Protein AF-A0AAV2GMB2-F1 (afdb_monomer_lite)

Structure (mmCIF, N/CA/C/O backbone):
data_AF-A0AAV2GMB2-F1
#
_entry.id   AF-A0AAV2GMB2-F1
#
loop_
_atom_site.group_PDB
_atom_site.id
_atom_site.type_symbol
_atom_site.label_atom_id
_atom_site.label_alt_id
_atom_site.label_comp_id
_atom_site.label_asym_id
_atom_site.label_entity_id
_atom_site.label_seq_id
_atom_site.pdbx_PDB_ins_code
_atom_site.Cartn_x
_atom_site.Cartn_y
_atom_site.Cartn_z
_atom_site.occupancy
_atom_site.B_iso_or_equiv
_atom_site.auth_seq_id
_atom_site.auth_comp_id
_atom_site.auth_asym_id
_atom_site.auth_atom_id
_atom_site.pdbx_PDB_model_num
ATOM 1 N N . MET A 1 1 ? 63.839 14.064 -31.006 1.00 46.66 1 MET A N 1
ATOM 2 C CA . MET A 1 1 ? 63.093 14.666 -29.877 1.00 46.66 1 MET A CA 1
ATOM 3 C C . MET A 1 1 ? 62.031 13.680 -29.379 1.00 46.66 1 MET A C 1
ATOM 5 O O . MET A 1 1 ? 60.872 13.840 -29.718 1.00 46.66 1 MET A O 1
ATOM 9 N N . ALA A 1 2 ? 62.409 12.616 -28.655 1.00 49.94 2 ALA A N 1
ATOM 10 C CA . ALA A 1 2 ? 61.451 11.586 -28.211 1.00 49.94 2 ALA A CA 1
ATOM 11 C C . ALA A 1 2 ? 61.893 10.836 -26.932 1.00 49.94 2 ALA A C 1
ATOM 13 O O . ALA A 1 2 ? 61.657 9.642 -26.809 1.00 49.94 2 ALA A O 1
ATOM 14 N N . SER A 1 3 ? 62.570 11.506 -25.989 1.00 51.53 3 SER A N 1
ATOM 15 C CA . SER A 1 3 ? 63.039 10.851 -24.748 1.00 51.53 3 SER A CA 1
ATOM 16 C C . SER A 1 3 ? 62.525 11.486 -23.450 1.00 51.53 3 SER A C 1
ATOM 18 O O . SER A 1 3 ? 62.800 10.962 -22.374 1.00 51.53 3 SER A O 1
ATOM 20 N N . THR A 1 4 ? 61.761 12.578 -23.519 1.00 55.97 4 THR A N 1
ATOM 21 C CA . THR A 1 4 ? 61.282 13.290 -22.319 1.00 55.97 4 THR A CA 1
ATOM 22 C C . THR A 1 4 ? 60.010 12.666 -21.721 1.00 55.97 4 THR A C 1
ATOM 24 O O . THR A 1 4 ? 59.770 12.793 -20.529 1.00 55.97 4 THR A O 1
ATOM 27 N N . ASN A 1 5 ? 59.249 11.883 -22.493 1.00 63.84 5 ASN A N 1
ATOM 28 C CA . ASN A 1 5 ? 57.894 11.466 -22.103 1.00 63.84 5 ASN A CA 1
ATOM 29 C C . ASN A 1 5 ? 57.821 10.236 -21.164 1.00 63.84 5 ASN A C 1
ATOM 31 O O . ASN A 1 5 ? 56.797 9.987 -20.541 1.00 63.84 5 ASN A O 1
ATOM 35 N N . ASN A 1 6 ? 58.894 9.444 -21.043 1.00 63.97 6 ASN A N 1
ATOM 36 C CA . ASN A 1 6 ? 58.869 8.213 -20.233 1.00 63.97 6 ASN A CA 1
ATOM 37 C C . ASN A 1 6 ? 59.208 8.470 -18.749 1.00 63.97 6 ASN A C 1
ATOM 39 O O . ASN A 1 6 ? 58.728 7.786 -17.849 1.00 63.97 6 ASN A O 1
ATOM 43 N N . LYS A 1 7 ? 60.020 9.496 -18.468 1.00 66.25 7 LYS A N 1
ATOM 44 C CA . LYS A 1 7 ? 60.443 9.817 -17.097 1.00 66.25 7 LYS A CA 1
ATOM 45 C C . LYS A 1 7 ? 59.338 10.524 -16.306 1.00 66.25 7 LYS A C 1
ATOM 47 O O . LYS A 1 7 ? 59.177 10.244 -15.123 1.00 66.25 7 LYS A O 1
ATOM 52 N N . GLU A 1 8 ? 58.565 11.382 -16.969 1.00 70.56 8 GLU A N 1
ATOM 53 C CA . GLU A 1 8 ? 57.387 12.041 -16.389 1.00 70.56 8 GLU A CA 1
ATOM 54 C C . GLU A 1 8 ? 56.246 11.044 -16.150 1.00 70.56 8 GLU A C 1
ATOM 56 O O . GLU A 1 8 ? 55.668 11.039 -15.066 1.00 70.56 8 GLU A O 1
ATOM 61 N N . ALA A 1 9 ? 56.003 10.117 -17.085 1.00 68.75 9 ALA A N 1
ATOM 62 C CA . ALA A 1 9 ? 55.031 9.037 -16.899 1.00 68.75 9 ALA A CA 1
ATOM 63 C C . ALA A 1 9 ? 55.379 8.132 -15.699 1.00 68.75 9 ALA A C 1
ATOM 65 O O . ALA A 1 9 ? 54.507 7.788 -14.900 1.00 68.75 9 ALA A O 1
ATOM 66 N N . LEU A 1 10 ? 56.664 7.797 -15.518 1.00 65.44 10 LEU A N 1
ATOM 67 C CA . LEU A 1 10 ? 57.127 7.000 -14.378 1.00 65.44 10 LEU A CA 1
ATOM 68 C C . LEU A 1 10 ? 57.019 7.756 -13.042 1.00 65.44 10 LEU A C 1
ATOM 70 O O . LEU A 1 10 ? 56.778 7.133 -12.008 1.00 65.44 10 LEU A O 1
ATOM 74 N N . ALA A 1 11 ? 57.206 9.078 -13.046 1.00 75.62 11 ALA A N 1
ATOM 75 C CA . ALA A 1 11 ? 57.031 9.912 -11.858 1.00 75.62 11 ALA A CA 1
ATOM 76 C C . ALA A 1 11 ? 55.548 10.019 -11.466 1.00 75.62 11 ALA A C 1
ATOM 78 O O . ALA A 1 11 ? 55.212 9.753 -10.315 1.00 75.62 11 ALA A O 1
ATOM 79 N N . ALA A 1 12 ? 54.664 10.270 -12.436 1.00 73.19 12 ALA A N 1
ATOM 80 C CA . ALA A 1 12 ? 53.220 10.350 -12.219 1.00 73.19 12 ALA A CA 1
ATOM 81 C C . ALA A 1 12 ? 52.616 9.020 -11.730 1.00 73.19 12 ALA A C 1
ATOM 83 O O . ALA A 1 12 ? 51.780 9.022 -10.831 1.00 73.19 12 ALA A O 1
ATOM 84 N N . MET A 1 13 ? 53.071 7.870 -12.249 1.00 64.50 13 MET A N 1
ATOM 85 C CA . MET A 1 13 ? 52.629 6.556 -11.751 1.00 64.50 13 MET A CA 1
ATOM 86 C C . MET A 1 13 ? 53.093 6.278 -10.316 1.00 64.50 13 MET A C 1
ATOM 88 O O . MET A 1 13 ? 52.367 5.642 -9.555 1.00 64.50 13 MET A O 1
ATOM 92 N N . LYS A 1 14 ? 54.285 6.746 -9.925 1.00 73.00 14 LYS A N 1
ATOM 93 C CA . LYS A 1 14 ? 54.782 6.602 -8.547 1.00 73.00 14 LYS A CA 1
ATOM 94 C C . LYS A 1 14 ? 54.047 7.513 -7.570 1.00 73.00 14 LYS A C 1
ATOM 96 O O . LYS A 1 14 ? 53.823 7.110 -6.435 1.00 73.00 14 LYS A O 1
ATOM 101 N N . GLU A 1 15 ? 53.675 8.709 -8.008 1.00 72.81 15 GLU A N 1
ATOM 102 C CA . GLU A 1 15 ? 52.907 9.660 -7.206 1.00 72.81 15 GLU A CA 1
ATOM 103 C C . GLU A 1 15 ? 51.462 9.186 -7.019 1.00 72.81 15 GLU A C 1
ATOM 105 O O . GLU A 1 15 ? 50.999 9.095 -5.888 1.00 72.81 15 GLU A O 1
ATOM 110 N N . ALA A 1 16 ? 50.815 8.698 -8.082 1.00 70.62 16 ALA A N 1
ATOM 111 C CA . ALA A 1 16 ? 49.499 8.066 -7.988 1.00 70.62 16 ALA A CA 1
ATOM 112 C C . ALA A 1 16 ? 49.502 6.800 -7.109 1.00 70.62 16 ALA A C 1
ATOM 114 O O . ALA A 1 16 ? 48.556 6.564 -6.360 1.00 70.62 16 ALA A O 1
ATOM 115 N N . ALA A 1 17 ? 50.569 5.991 -7.162 1.00 69.81 17 ALA A N 1
ATOM 116 C CA . ALA A 1 17 ? 50.722 4.842 -6.271 1.00 69.81 17 ALA A CA 1
ATOM 117 C C . ALA A 1 17 ? 50.894 5.275 -4.806 1.00 69.81 17 ALA A C 1
ATOM 119 O O . ALA A 1 17 ? 50.316 4.657 -3.920 1.00 69.81 17 ALA A O 1
ATOM 120 N N . ARG A 1 18 ? 51.637 6.360 -4.553 1.00 73.06 18 ARG A N 1
ATOM 121 C CA . ARG A 1 18 ? 51.827 6.924 -3.211 1.00 73.06 18 ARG A CA 1
ATOM 122 C C . ARG A 1 18 ? 50.527 7.486 -2.633 1.00 73.06 18 ARG A C 1
ATOM 124 O O . ARG A 1 18 ? 50.258 7.254 -1.459 1.00 73.06 18 ARG A O 1
ATOM 131 N N . ASP A 1 19 ? 49.722 8.164 -3.446 1.00 67.75 19 ASP A N 1
ATOM 132 C CA . ASP A 1 19 ? 48.413 8.689 -3.039 1.00 67.75 19 ASP A CA 1
ATOM 133 C C . ASP A 1 19 ? 47.401 7.569 -2.776 1.00 67.75 19 ASP A C 1
ATOM 135 O O . ASP A 1 19 ? 46.638 7.637 -1.812 1.00 67.75 19 ASP A O 1
ATOM 139 N N . ALA A 1 20 ? 47.429 6.500 -3.581 1.00 68.31 20 ALA A N 1
ATOM 140 C CA . ALA A 1 20 ? 46.619 5.311 -3.336 1.00 68.31 20 ALA A CA 1
ATOM 141 C C . ALA A 1 20 ? 47.001 4.629 -2.012 1.00 68.31 20 ALA A C 1
ATOM 143 O O . ALA A 1 20 ? 46.109 4.259 -1.253 1.00 68.31 20 ALA A O 1
ATOM 144 N N . THR A 1 21 ? 48.300 4.527 -1.703 1.00 67.69 21 THR A N 1
ATOM 145 C CA . THR A 1 21 ? 48.787 4.002 -0.415 1.00 67.69 21 THR A CA 1
ATOM 146 C C . THR A 1 21 ? 48.401 4.909 0.761 1.00 67.69 21 THR A C 1
ATOM 148 O O . THR A 1 21 ? 47.916 4.424 1.774 1.00 67.69 21 THR A O 1
ATOM 151 N N . LEU A 1 22 ? 48.500 6.235 0.617 1.00 66.31 22 LEU A N 1
ATOM 152 C CA . LEU A 1 22 ? 48.062 7.198 1.643 1.00 66.31 22 LEU A CA 1
ATOM 153 C C . LEU A 1 22 ? 46.556 7.117 1.937 1.00 66.31 22 LEU A C 1
ATOM 155 O O . LEU A 1 22 ? 46.132 7.291 3.081 1.00 66.31 22 LEU A O 1
ATOM 159 N N . LEU A 1 23 ? 45.739 6.854 0.913 1.00 68.06 23 LEU A N 1
ATOM 160 C CA . LEU A 1 23 ? 44.294 6.697 1.061 1.00 68.06 23 LEU A CA 1
ATOM 161 C C . LEU A 1 23 ? 43.929 5.380 1.761 1.00 68.06 23 LEU A C 1
ATOM 163 O O . LEU A 1 23 ? 43.021 5.370 2.594 1.00 68.06 23 LEU A O 1
ATOM 167 N N . THR A 1 24 ? 44.629 4.284 1.447 1.00 66.88 24 THR A N 1
ATOM 168 C CA . THR A 1 24 ? 44.425 2.991 2.117 1.00 66.88 24 THR A CA 1
ATOM 169 C C . THR A 1 24 ? 44.877 3.043 3.569 1.00 66.88 24 THR A C 1
ATOM 171 O O . THR A 1 24 ? 44.111 2.635 4.436 1.00 66.88 24 THR A O 1
ATOM 174 N N . ASP A 1 25 ? 46.022 3.665 3.856 1.00 73.00 25 ASP A N 1
ATOM 175 C CA . ASP A 1 25 ? 46.526 3.839 5.224 1.00 73.00 25 ASP A CA 1
ATOM 176 C C . ASP A 1 25 ? 45.544 4.668 6.076 1.00 73.00 25 ASP A C 1
ATOM 178 O O . ASP A 1 25 ? 45.294 4.372 7.246 1.00 73.00 25 ASP A O 1
ATOM 182 N N . GLY A 1 26 ? 44.916 5.686 5.474 1.00 73.75 26 GLY A N 1
ATOM 183 C CA . GLY A 1 26 ? 43.881 6.493 6.124 1.00 73.75 26 GLY A CA 1
ATOM 184 C C . GLY A 1 26 ? 42.576 5.735 6.397 1.00 73.75 26 GLY A C 1
ATOM 185 O O . GLY A 1 26 ? 41.905 6.006 7.396 1.00 73.75 26 GLY A O 1
ATOM 186 N N . LEU A 1 27 ? 42.203 4.780 5.540 1.00 69.88 27 LEU A N 1
ATOM 187 C CA . LEU A 1 27 ? 41.047 3.904 5.762 1.00 69.88 27 LEU A CA 1
ATOM 188 C C . LEU A 1 27 ? 41.339 2.848 6.830 1.00 69.88 27 LEU A C 1
ATOM 190 O O . LEU A 1 27 ? 40.501 2.626 7.703 1.00 69.88 27 LEU A O 1
ATOM 194 N N . GLU A 1 28 ? 42.527 2.249 6.804 1.00 72.00 28 GLU A N 1
ATOM 195 C CA . GLU A 1 28 ? 42.975 1.272 7.799 1.00 72.00 28 GLU A CA 1
ATOM 196 C C . GLU A 1 28 ? 43.075 1.894 9.196 1.00 72.00 28 GLU A C 1
ATOM 198 O O . GLU A 1 28 ? 42.614 1.304 10.172 1.00 72.00 28 GLU A O 1
ATOM 203 N N . ALA A 1 29 ? 43.558 3.136 9.301 1.00 74.75 29 ALA A N 1
ATOM 204 C CA . ALA A 1 29 ? 43.575 3.874 10.563 1.00 74.75 29 ALA A CA 1
ATOM 205 C C . ALA A 1 29 ? 42.163 4.152 11.115 1.00 74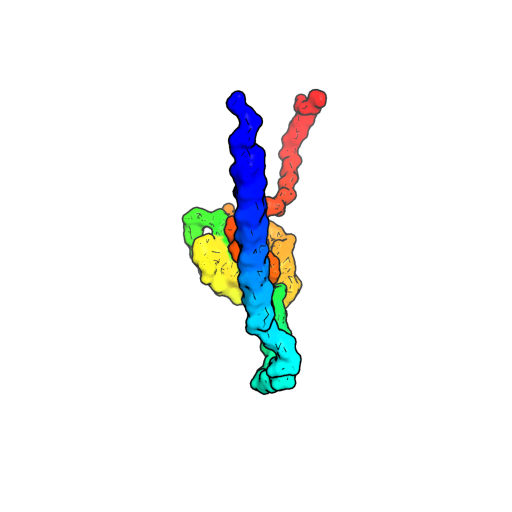.75 29 ALA A C 1
ATOM 207 O O . ALA A 1 29 ? 41.952 4.086 12.326 1.00 74.75 29 ALA A O 1
ATOM 208 N N . ARG A 1 30 ? 41.181 4.437 10.245 1.00 67.44 30 ARG A N 1
ATOM 209 C CA . ARG A 1 30 ? 39.777 4.644 10.650 1.00 67.44 30 ARG A CA 1
ATOM 210 C C . ARG A 1 30 ? 39.082 3.343 11.039 1.00 67.44 30 ARG A C 1
ATOM 212 O O . ARG A 1 30 ? 38.254 3.369 11.940 1.00 67.44 30 ARG A O 1
ATOM 219 N N . LEU A 1 31 ? 39.416 2.231 10.385 1.00 66.19 31 LEU A N 1
ATOM 220 C CA . LEU A 1 31 ? 38.909 0.900 10.731 1.00 66.19 31 LEU A CA 1
ATOM 221 C C . LEU A 1 31 ? 39.479 0.416 12.068 1.00 66.19 31 LEU A C 1
ATOM 223 O O . LEU A 1 31 ? 38.721 -0.071 12.896 1.00 66.19 31 LEU A O 1
ATOM 227 N N . ASN A 1 32 ? 40.766 0.647 12.334 1.00 68.00 32 ASN A N 1
ATOM 228 C CA . ASN A 1 32 ? 41.398 0.287 13.610 1.00 68.00 32 ASN A CA 1
ATOM 229 C C . ASN A 1 32 ? 40.976 1.177 14.795 1.00 68.00 32 ASN A C 1
ATOM 231 O O . ASN A 1 32 ? 41.230 0.818 15.941 1.00 68.00 32 ASN A O 1
ATOM 235 N N . GLN A 1 33 ? 40.334 2.326 14.549 1.00 67.25 33 GLN A N 1
ATOM 236 C CA . GLN A 1 33 ? 39.669 3.118 15.596 1.00 67.25 33 GLN A CA 1
ATOM 237 C C . GLN A 1 33 ? 38.297 2.562 15.993 1.00 67.25 33 GLN A C 1
ATOM 239 O O . GLN A 1 33 ? 37.751 2.972 17.017 1.00 67.25 33 GLN A O 1
ATOM 244 N N . ILE A 1 34 ? 37.732 1.640 15.210 1.00 66.62 34 ILE A N 1
ATOM 245 C CA . ILE A 1 34 ? 36.528 0.908 15.593 1.00 66.62 34 ILE A CA 1
ATOM 246 C C . ILE A 1 34 ? 36.986 -0.221 16.521 1.00 66.62 34 ILE A C 1
ATOM 248 O O . ILE A 1 34 ? 37.320 -1.316 16.075 1.00 66.62 34 ILE A O 1
ATOM 252 N N . ASN A 1 35 ? 37.056 0.070 17.819 1.00 56.59 35 ASN A N 1
ATOM 253 C CA . ASN A 1 35 ? 37.384 -0.924 18.833 1.00 56.59 35 ASN A CA 1
ATOM 254 C C . ASN A 1 35 ? 36.179 -1.855 19.039 1.00 56.59 35 ASN A C 1
ATOM 256 O O . ASN A 1 35 ? 35.370 -1.634 19.930 1.00 56.59 35 ASN A O 1
ATOM 260 N N . LEU A 1 36 ? 36.064 -2.892 18.205 1.00 55.38 36 LEU A N 1
ATOM 261 C CA . LEU A 1 36 ? 35.183 -4.053 18.416 1.00 55.38 36 LEU A CA 1
ATOM 262 C C . LEU A 1 36 ? 35.762 -4.981 19.500 1.00 55.38 36 LEU A C 1
ATOM 264 O O . LEU A 1 36 ? 35.724 -6.202 19.359 1.00 55.38 36 LEU A O 1
ATOM 268 N N . ALA A 1 37 ? 36.383 -4.412 20.537 1.00 50.09 37 ALA A N 1
ATOM 269 C CA . ALA A 1 37 ? 36.715 -5.196 21.710 1.00 50.09 37 ALA A CA 1
ATOM 270 C C . ALA A 1 37 ? 35.402 -5.748 22.265 1.00 50.09 37 ALA A C 1
ATOM 272 O O . ALA A 1 37 ? 34.382 -5.063 22.246 1.00 50.09 37 ALA A O 1
ATOM 273 N N . GLU A 1 38 ? 35.455 -6.998 22.702 1.00 55.75 38 GLU A N 1
ATOM 274 C CA . GLU A 1 38 ? 34.384 -7.821 23.269 1.00 55.75 38 GLU A CA 1
ATOM 275 C C . GLU A 1 38 ? 33.872 -7.255 24.618 1.00 55.75 38 GLU A C 1
ATOM 277 O O . GLU A 1 38 ? 33.715 -7.976 25.594 1.00 55.75 38 GLU A O 1
ATOM 282 N N . GLU A 1 39 ? 33.682 -5.937 24.696 1.00 52.53 39 GLU A N 1
ATOM 283 C CA . GLU A 1 39 ? 33.393 -5.137 25.889 1.00 52.53 39 GLU A CA 1
ATOM 284 C C . GLU A 1 39 ? 32.037 -4.405 25.775 1.00 52.53 39 GLU A C 1
ATOM 286 O O . GLU A 1 39 ? 31.738 -3.532 26.576 1.00 52.53 39 GLU A O 1
ATOM 291 N N . ASP A 1 40 ? 31.197 -4.804 24.811 1.00 56.66 40 ASP A N 1
ATOM 292 C CA . ASP A 1 40 ? 29.740 -4.558 24.801 1.00 56.66 40 ASP A CA 1
ATOM 293 C C . ASP A 1 40 ? 28.975 -5.828 25.259 1.00 56.66 40 ASP A C 1
ATOM 295 O O . ASP A 1 40 ? 27.848 -6.089 24.847 1.00 56.66 40 ASP A O 1
ATOM 299 N N . ASP A 1 41 ? 29.612 -6.649 26.102 1.00 51.53 41 ASP A N 1
ATOM 300 C CA . ASP A 1 41 ? 29.010 -7.811 26.781 1.00 51.53 41 ASP A CA 1
ATOM 301 C C . ASP A 1 41 ? 28.464 -7.431 28.175 1.00 51.53 41 ASP A C 1
ATOM 303 O O . ASP A 1 41 ? 28.123 -8.293 28.988 1.00 51.53 41 ASP A O 1
ATOM 307 N N . GLU A 1 42 ? 28.364 -6.129 28.480 1.00 50.44 42 GLU A N 1
ATOM 308 C CA . GLU A 1 42 ? 27.426 -5.690 29.507 1.00 50.44 42 GLU A CA 1
ATOM 309 C C . GLU A 1 42 ? 26.020 -5.906 28.943 1.00 50.44 42 GLU A C 1
ATOM 311 O O . GLU A 1 42 ? 25.668 -5.281 27.937 1.00 50.44 42 GLU A O 1
ATOM 316 N N . PRO A 1 43 ? 25.198 -6.788 29.545 1.00 44.44 43 PRO A N 1
ATOM 317 C CA . PRO A 1 43 ? 23.810 -6.877 29.152 1.00 44.44 43 PRO A CA 1
ATOM 318 C C . PRO A 1 43 ? 23.217 -5.490 29.365 1.00 44.44 43 PRO A C 1
ATOM 320 O O . PRO A 1 43 ? 23.061 -5.036 30.498 1.00 44.44 43 PRO A O 1
ATOM 323 N N . LEU A 1 44 ? 22.908 -4.805 28.263 1.00 50.62 44 LEU A N 1
ATOM 324 C CA . LEU A 1 44 ? 21.963 -3.707 28.280 1.00 50.62 44 LEU A CA 1
ATOM 325 C C . LEU A 1 44 ? 20.760 -4.242 29.051 1.00 50.62 44 LEU A C 1
ATOM 327 O O . LEU A 1 44 ? 20.113 -5.184 28.592 1.00 50.62 44 LEU A O 1
ATOM 331 N N . GLU A 1 45 ? 20.491 -3.691 30.235 1.00 45.66 45 GLU A N 1
ATOM 332 C CA . GLU A 1 45 ? 19.228 -3.906 30.931 1.00 45.66 45 GLU A CA 1
ATOM 333 C C . GLU A 1 45 ? 18.150 -3.210 30.101 1.00 45.66 45 GLU A C 1
ATOM 335 O O . GLU A 1 45 ? 17.696 -2.100 30.368 1.00 45.66 45 GLU A O 1
ATOM 340 N N . VAL A 1 46 ? 17.809 -3.851 28.993 1.00 52.56 46 VAL A N 1
ATOM 341 C CA . VAL A 1 46 ? 16.608 -3.577 28.250 1.00 52.56 46 VAL A CA 1
ATOM 342 C C . VAL A 1 46 ? 15.473 -4.179 29.058 1.00 52.56 46 VAL A C 1
ATOM 344 O O . VAL A 1 46 ? 15.400 -5.394 29.223 1.00 52.56 46 VAL A O 1
ATOM 347 N N . GLU A 1 47 ? 14.601 -3.324 29.585 1.00 55.41 47 GLU A N 1
ATOM 348 C CA . GLU A 1 47 ? 13.304 -3.736 30.117 1.00 55.41 47 GLU A CA 1
ATOM 349 C C . GLU A 1 47 ? 12.603 -4.599 29.051 1.00 55.41 47 GLU A C 1
ATOM 351 O O . GLU A 1 47 ? 12.158 -4.068 28.038 1.00 55.41 47 GLU A O 1
ATOM 356 N N . ASP A 1 48 ? 12.614 -5.926 29.228 1.00 50.41 48 ASP A N 1
ATOM 357 C CA . ASP A 1 48 ? 12.042 -6.957 28.349 1.00 50.41 48 ASP A CA 1
ATOM 358 C C . ASP A 1 48 ? 11.964 -6.576 26.848 1.00 50.41 48 ASP A C 1
ATOM 360 O O . ASP A 1 48 ? 10.906 -6.651 26.214 1.00 50.41 48 ASP A O 1
ATOM 364 N N . ALA A 1 49 ? 13.091 -6.180 26.237 1.00 52.75 49 ALA A N 1
ATOM 365 C CA . ALA A 1 49 ? 13.113 -5.811 24.816 1.00 52.75 49 ALA A CA 1
ATOM 366 C C . ALA A 1 49 ? 13.056 -7.006 23.859 1.00 52.75 49 ALA A C 1
ATOM 368 O O . ALA A 1 49 ? 12.983 -6.792 22.654 1.00 52.75 49 ALA A O 1
ATOM 369 N N . ASP A 1 50 ? 13.011 -8.253 24.329 1.00 50.91 50 ASP A N 1
ATOM 370 C CA . ASP A 1 50 ? 12.718 -9.393 23.450 1.00 50.91 50 ASP A CA 1
ATOM 371 C C . ASP A 1 50 ? 11.339 -9.231 22.794 1.00 50.91 50 ASP A C 1
ATOM 373 O O . ASP A 1 50 ? 11.160 -9.493 21.603 1.00 50.91 50 ASP A O 1
ATOM 377 N N . GLY A 1 51 ? 10.366 -8.708 23.549 1.00 49.94 51 GLY A N 1
ATOM 378 C CA . GLY A 1 51 ? 9.053 -8.354 23.020 1.00 49.94 51 GLY A CA 1
ATOM 379 C C . GLY A 1 51 ? 9.121 -7.202 22.019 1.00 49.94 51 GLY A C 1
ATOM 380 O O . GLY A 1 51 ? 8.472 -7.263 20.975 1.00 49.94 51 GLY A O 1
ATOM 381 N N . ASP A 1 52 ? 9.924 -6.174 22.297 1.00 52.09 52 ASP A N 1
ATOM 382 C CA . ASP A 1 52 ? 10.017 -4.980 21.454 1.00 52.09 52 ASP A CA 1
ATOM 383 C C . ASP A 1 52 ? 10.885 -5.173 20.201 1.00 52.09 52 ASP A C 1
ATOM 385 O O . ASP A 1 52 ? 10.533 -4.646 19.146 1.00 52.09 52 ASP A O 1
ATOM 389 N N . ILE A 1 53 ? 11.940 -5.990 20.246 1.00 50.66 53 ILE A N 1
ATOM 390 C CA . ILE A 1 53 ? 12.751 -6.379 19.082 1.00 50.66 53 ILE A CA 1
ATOM 391 C C . ILE A 1 53 ? 11.912 -7.247 18.140 1.00 50.66 53 ILE A C 1
ATOM 393 O O . ILE A 1 53 ? 11.793 -6.925 16.955 1.00 50.66 53 ILE A O 1
ATOM 397 N N . VAL A 1 54 ? 11.241 -8.284 18.659 1.00 56.28 54 VAL A N 1
ATOM 398 C CA . VAL A 1 54 ? 10.342 -9.141 17.863 1.00 56.28 54 VAL A CA 1
ATOM 399 C C . VAL A 1 54 ? 9.184 -8.328 17.289 1.00 56.28 54 VAL A C 1
ATOM 401 O O . VAL A 1 54 ? 8.814 -8.491 16.124 1.00 56.28 54 VAL A O 1
ATOM 404 N N . ARG A 1 55 ? 8.620 -7.403 18.070 1.00 54.56 55 ARG A N 1
ATOM 405 C CA . ARG A 1 55 ? 7.562 -6.500 17.607 1.00 54.56 55 ARG A CA 1
ATOM 406 C C . ARG A 1 55 ? 8.070 -5.540 16.537 1.00 54.56 55 ARG A C 1
ATOM 408 O O . ARG A 1 55 ? 7.352 -5.311 15.569 1.00 54.56 55 ARG A O 1
ATOM 415 N N . MET A 1 56 ? 9.280 -5.005 16.656 1.00 56.97 56 MET A N 1
ATOM 416 C CA . MET A 1 56 ? 9.858 -4.090 15.670 1.00 56.97 56 MET A CA 1
ATOM 417 C C . MET A 1 56 ? 10.177 -4.804 14.348 1.00 56.97 56 MET A C 1
ATOM 419 O O . MET A 1 56 ? 9.896 -4.265 13.273 1.00 56.97 56 MET A O 1
ATOM 423 N N . GLU A 1 57 ? 10.669 -6.041 14.403 1.00 59.59 57 GLU A N 1
ATOM 424 C CA . GLU A 1 57 ? 10.839 -6.889 13.220 1.00 59.59 57 GLU A CA 1
ATOM 425 C C . GLU A 1 57 ? 9.493 -7.265 12.593 1.00 59.59 57 GLU A C 1
ATOM 427 O O . GLU A 1 57 ? 9.300 -7.078 11.391 1.00 59.59 57 GLU A O 1
ATOM 432 N N . ALA A 1 58 ? 8.514 -7.701 13.388 1.00 60.09 58 ALA A N 1
ATOM 433 C CA . ALA A 1 58 ? 7.175 -8.022 12.897 1.00 60.09 58 ALA A CA 1
ATOM 434 C C . ALA A 1 58 ? 6.482 -6.806 12.258 1.00 60.09 58 ALA A C 1
ATOM 436 O O . ALA A 1 58 ? 5.886 -6.922 11.187 1.00 60.09 58 ALA A O 1
ATOM 437 N N . VAL A 1 59 ? 6.612 -5.615 12.855 1.00 61.72 59 VAL A N 1
ATOM 438 C CA . VAL A 1 59 ? 6.119 -4.352 12.281 1.00 61.72 59 VAL A CA 1
ATOM 439 C C . VAL A 1 59 ? 6.770 -4.099 10.922 1.00 61.72 59 VAL A C 1
ATOM 441 O O . VAL A 1 59 ? 6.070 -3.754 9.966 1.00 61.72 59 VAL A O 1
ATOM 444 N N . ARG A 1 60 ? 8.078 -4.353 10.793 1.00 67.00 60 ARG A N 1
ATOM 445 C CA . ARG A 1 60 ? 8.815 -4.192 9.532 1.00 67.00 60 ARG A CA 1
ATOM 446 C C . ARG A 1 60 ? 8.298 -5.113 8.424 1.00 67.00 60 ARG A C 1
ATOM 448 O O . ARG A 1 60 ? 8.221 -4.663 7.281 1.00 67.00 60 ARG A O 1
ATOM 455 N N . TYR A 1 61 ? 7.916 -6.351 8.744 1.00 77.44 61 TYR A N 1
ATOM 456 C CA . TYR A 1 61 ? 7.400 -7.337 7.777 1.00 77.44 61 TYR A CA 1
ATOM 457 C C . TYR A 1 61 ? 5.899 -7.207 7.467 1.00 77.44 61 TYR A C 1
ATOM 459 O O . TYR A 1 61 ? 5.387 -7.883 6.577 1.00 77.44 61 TYR A O 1
ATOM 467 N N . LEU A 1 62 ? 5.180 -6.326 8.163 1.00 88.00 62 LEU A N 1
ATOM 468 C CA . LEU A 1 62 ? 3.748 -6.078 7.949 1.00 88.00 62 LEU A CA 1
ATOM 469 C C . LEU A 1 62 ? 3.458 -4.691 7.356 1.00 88.00 62 LEU A C 1
ATOM 471 O O . LEU A 1 62 ? 2.309 -4.253 7.328 1.00 88.00 62 LEU A O 1
ATOM 475 N N . GLY A 1 63 ? 4.491 -3.990 6.886 1.00 89.62 63 GLY A N 1
ATOM 476 C CA . GLY A 1 63 ? 4.366 -2.675 6.267 1.00 89.62 63 GLY A CA 1
ATOM 477 C C . GLY A 1 63 ? 4.365 -2.733 4.738 1.00 89.62 63 GLY A C 1
ATOM 478 O O . GLY A 1 63 ? 5.213 -3.401 4.145 1.00 89.62 63 GLY A O 1
ATOM 479 N N . LEU A 1 64 ? 3.494 -1.956 4.094 1.00 90.69 64 LEU A N 1
ATOM 480 C CA . LEU A 1 64 ? 3.565 -1.624 2.669 1.00 90.69 64 LEU A CA 1
ATOM 481 C C . LEU A 1 64 ? 3.703 -0.113 2.493 1.00 90.69 64 LEU A C 1
ATOM 483 O O . LEU A 1 64 ? 3.107 0.669 3.229 1.00 90.69 64 LEU A O 1
ATOM 487 N N . VAL A 1 65 ? 4.433 0.307 1.469 1.00 89.94 65 VAL A N 1
ATOM 488 C CA . VAL A 1 65 ? 4.364 1.673 0.951 1.00 89.94 65 VAL A CA 1
ATOM 489 C C . VAL A 1 65 ? 3.634 1.634 -0.374 1.00 89.94 65 VAL A C 1
ATOM 491 O O . VAL A 1 65 ? 3.961 0.825 -1.243 1.00 89.94 65 VAL A O 1
ATOM 494 N N . GLY A 1 66 ? 2.641 2.502 -0.515 1.00 90.56 66 GLY A N 1
ATOM 495 C CA . GLY A 1 66 ? 1.891 2.656 -1.742 1.00 90.56 66 GLY A CA 1
ATOM 496 C C . GLY A 1 66 ? 2.001 4.054 -2.332 1.00 90.56 66 GLY A C 1
ATOM 497 O O . GLY A 1 66 ? 2.088 5.038 -1.598 1.00 90.56 66 GLY A O 1
ATOM 498 N N . ARG A 1 67 ? 1.977 4.138 -3.663 1.00 90.88 67 ARG A N 1
ATOM 499 C CA . ARG A 1 67 ? 1.927 5.396 -4.412 1.00 90.88 67 ARG A CA 1
ATOM 500 C C . ARG A 1 67 ? 0.674 5.452 -5.262 1.00 90.88 67 ARG A C 1
ATOM 502 O O . ARG A 1 67 ? 0.455 4.559 -6.080 1.00 90.88 67 ARG A O 1
ATOM 509 N N . LEU A 1 68 ? -0.089 6.530 -5.123 1.00 92.50 68 LEU A N 1
ATOM 510 C CA . LEU A 1 68 ? -1.178 6.834 -6.041 1.00 92.50 68 LEU A CA 1
ATOM 511 C C . LEU A 1 68 ? -0.622 7.573 -7.262 1.00 92.50 68 LEU A C 1
ATOM 513 O O . LEU A 1 68 ? -0.023 8.643 -7.142 1.00 92.50 68 LEU A O 1
ATOM 517 N N . MET A 1 69 ? -0.831 7.008 -8.446 1.00 91.12 69 MET A N 1
ATOM 518 C CA . MET A 1 69 ? -0.401 7.594 -9.716 1.00 91.12 69 MET A CA 1
ATOM 519 C C . MET A 1 69 ? -1.428 8.627 -10.188 1.00 91.12 69 MET A C 1
ATOM 521 O O . MET A 1 69 ? -2.197 8.368 -11.108 1.00 91.12 69 MET A O 1
ATOM 525 N N . SER A 1 70 ? -1.459 9.774 -9.511 1.00 90.00 70 SER A N 1
ATOM 526 C CA . SER A 1 70 ? -2.352 10.908 -9.775 1.00 90.00 70 SER A CA 1
ATOM 527 C C . SER A 1 70 ? -1.559 12.215 -9.785 1.00 90.00 70 SER A C 1
ATOM 529 O O . SER A 1 70 ? -0.603 12.363 -9.023 1.00 90.00 70 SER A O 1
ATOM 531 N N . ASP A 1 71 ? -1.987 13.172 -10.609 1.00 87.44 71 ASP A N 1
ATOM 532 C CA . ASP A 1 71 ? -1.459 14.546 -10.606 1.00 87.44 71 ASP A CA 1
ATOM 533 C C . ASP A 1 71 ? -2.046 15.390 -9.464 1.00 87.44 71 ASP A C 1
ATOM 535 O O . ASP A 1 71 ? -1.505 16.432 -9.099 1.00 87.44 71 ASP A O 1
ATOM 539 N N . LYS A 1 72 ? -3.176 14.946 -8.900 1.00 87.50 72 LYS A N 1
ATOM 540 C CA . LYS A 1 72 ? -3.898 15.616 -7.815 1.00 87.50 72 LYS A CA 1
ATOM 541 C C . LYS A 1 72 ? -3.776 14.831 -6.519 1.00 87.50 72 LYS A C 1
ATOM 543 O O . LYS A 1 72 ? -3.758 13.598 -6.541 1.00 87.50 72 LYS A O 1
ATOM 548 N N . GLU A 1 73 ? -3.762 15.550 -5.405 1.00 87.44 73 GLU A N 1
ATOM 549 C CA . GLU A 1 73 ? -3.859 14.947 -4.079 1.00 87.44 73 GLU A CA 1
ATOM 550 C C . GLU A 1 73 ? -5.253 14.326 -3.890 1.00 87.44 73 GLU A C 1
ATOM 552 O O . GLU A 1 73 ? -6.266 14.989 -4.149 1.00 87.44 73 GLU A O 1
ATOM 557 N N . PRO A 1 74 ? -5.341 13.048 -3.487 1.00 90.00 74 PRO A N 1
ATOM 558 C CA . PRO A 1 74 ? -6.620 12.391 -3.281 1.00 90.00 74 PRO A CA 1
ATOM 559 C C . PRO A 1 74 ? -7.282 12.881 -1.992 1.00 90.00 74 PRO A C 1
ATOM 561 O O . PRO A 1 74 ? -6.622 13.237 -1.015 1.00 90.00 74 PRO A O 1
ATOM 564 N N . ASN A 1 75 ? -8.610 12.775 -1.921 1.00 92.38 75 ASN A N 1
ATOM 565 C CA . ASN A 1 75 ? -9.280 12.819 -0.628 1.00 92.38 75 ASN A CA 1
ATOM 566 C C . ASN A 1 75 ? -8.907 11.556 0.162 1.00 92.38 75 ASN A C 1
ATOM 568 O O . ASN A 1 75 ? -9.418 10.468 -0.103 1.00 92.38 75 ASN A O 1
ATOM 572 N N . ILE A 1 76 ? -8.033 11.717 1.153 1.00 90.56 76 ILE A N 1
ATOM 573 C CA . ILE A 1 76 ? -7.454 10.619 1.936 1.00 90.56 76 ILE A CA 1
ATOM 574 C C . ILE A 1 76 ? -8.533 9.744 2.582 1.00 90.56 76 ILE A C 1
ATOM 576 O O . ILE A 1 76 ? -8.405 8.522 2.591 1.00 90.56 76 ILE A O 1
ATOM 580 N N . GLN A 1 77 ? -9.606 10.341 3.107 1.00 92.12 77 GLN A N 1
ATOM 581 C CA . GLN A 1 77 ? -10.677 9.588 3.770 1.00 92.12 77 GLN A CA 1
ATOM 582 C C . GLN A 1 77 ? -11.460 8.739 2.768 1.00 92.12 77 GLN A C 1
ATOM 584 O O . GLN A 1 77 ? -11.704 7.556 3.006 1.00 92.12 77 GLN A O 1
ATOM 589 N N . SER A 1 78 ? -11.794 9.325 1.617 1.00 93.25 78 SER A N 1
ATOM 590 C CA . SER A 1 78 ? -12.465 8.614 0.526 1.00 93.25 78 SER A CA 1
ATOM 591 C C . SER A 1 78 ? -11.589 7.491 -0.041 1.00 93.25 78 SER A C 1
ATOM 593 O O . SER A 1 78 ? -12.051 6.359 -0.195 1.00 93.25 78 SER A O 1
ATOM 595 N N . MET A 1 79 ? -10.298 7.760 -0.257 1.00 93.31 79 MET A N 1
ATOM 596 C CA . MET A 1 79 ? -9.324 6.764 -0.707 1.00 93.31 79 MET A CA 1
ATOM 597 C C . MET A 1 79 ? -9.205 5.602 0.280 1.00 93.31 79 MET A C 1
ATOM 599 O O . MET A 1 79 ? -9.319 4.445 -0.120 1.00 93.31 79 MET A O 1
ATOM 603 N N . LYS A 1 80 ? -9.045 5.882 1.578 1.00 90.75 80 LYS A N 1
ATOM 604 C CA . LYS A 1 80 ? -8.987 4.847 2.623 1.00 90.75 80 LYS A CA 1
ATOM 605 C C . LYS A 1 80 ? -10.264 4.015 2.670 1.00 90.75 80 LYS A C 1
ATOM 607 O O . LYS A 1 80 ? -10.184 2.793 2.808 1.00 90.75 80 LYS A O 1
ATOM 612 N N . PHE A 1 81 ? -11.431 4.639 2.524 1.00 92.00 81 PHE A N 1
ATOM 613 C CA . PHE A 1 81 ? -12.706 3.927 2.475 1.00 92.00 81 PHE A CA 1
ATOM 614 C C . PHE A 1 81 ? -12.790 2.995 1.258 1.00 92.00 81 PHE A C 1
ATOM 616 O O . PHE A 1 81 ? -13.108 1.812 1.402 1.00 92.00 81 PHE A O 1
ATOM 623 N N . ALA A 1 82 ? -12.439 3.497 0.072 1.00 92.25 82 ALA A N 1
ATOM 624 C CA . ALA A 1 82 ? -12.432 2.720 -1.163 1.00 92.25 82 ALA A CA 1
ATOM 625 C C . ALA A 1 82 ? -11.453 1.537 -1.100 1.00 92.25 82 ALA A C 1
ATOM 627 O O . ALA A 1 82 ? -11.838 0.412 -1.415 1.00 92.25 82 ALA A O 1
ATOM 628 N N . LEU A 1 83 ? -10.223 1.766 -0.627 1.00 92.00 83 LEU A N 1
ATOM 629 C CA . LEU A 1 83 ? -9.206 0.721 -0.477 1.00 92.00 83 LEU A CA 1
ATOM 630 C C . LEU A 1 83 ? -9.620 -0.331 0.556 1.00 92.00 83 LEU A C 1
ATOM 632 O O . LEU A 1 83 ? -9.530 -1.521 0.277 1.00 92.00 83 LEU A O 1
ATOM 636 N N . THR A 1 84 ? -10.165 0.080 1.705 1.00 90.81 84 THR A N 1
ATOM 637 C CA . THR A 1 84 ? -10.688 -0.859 2.717 1.00 90.81 84 THR A CA 1
ATOM 638 C C . THR A 1 84 ? -11.751 -1.781 2.122 1.00 90.81 84 THR A C 1
ATOM 640 O O . THR A 1 84 ? -11.722 -2.994 2.344 1.00 90.81 84 THR A O 1
ATOM 643 N N . LYS A 1 85 ? -12.667 -1.219 1.324 1.00 90.25 85 LYS A N 1
ATOM 644 C CA . LYS A 1 85 ? -13.714 -1.984 0.643 1.00 90.25 85 LYS A CA 1
ATOM 645 C C . LYS A 1 85 ? -13.142 -2.922 -0.423 1.00 90.25 85 LYS A C 1
ATOM 647 O O . LYS A 1 85 ? -13.600 -4.055 -0.523 1.00 90.25 85 LYS A O 1
ATOM 652 N N . ALA A 1 86 ? -12.163 -2.463 -1.202 1.00 91.44 86 ALA A N 1
ATOM 653 C CA . ALA A 1 86 ? -11.533 -3.254 -2.257 1.00 91.44 86 ALA A CA 1
ATOM 654 C C . ALA A 1 86 ? -10.719 -4.428 -1.692 1.00 91.44 86 ALA A C 1
ATOM 656 O O . ALA A 1 86 ? -10.776 -5.538 -2.217 1.00 91.44 86 ALA A O 1
ATOM 657 N N . TRP A 1 87 ? -9.992 -4.201 -0.600 1.00 92.56 87 TRP A N 1
ATOM 658 C CA . TRP A 1 87 ? -9.117 -5.205 -0.005 1.00 92.56 87 TRP A CA 1
ATOM 659 C C . TRP A 1 87 ? -9.865 -6.278 0.775 1.00 92.56 87 TRP A C 1
ATOM 661 O O . TRP A 1 87 ? -9.399 -7.416 0.819 1.00 92.56 87 TRP A O 1
ATOM 671 N N . GLY A 1 88 ? -11.011 -5.952 1.385 1.00 90.06 88 GLY A N 1
ATOM 672 C CA . GLY A 1 88 ? -11.792 -6.909 2.176 1.00 90.06 88 GLY A CA 1
ATOM 673 C C . GLY A 1 88 ? -10.925 -7.621 3.219 1.00 90.06 88 GLY A C 1
ATOM 674 O O . GLY A 1 88 ? -10.817 -8.849 3.197 1.00 90.06 88 GLY A O 1
ATOM 675 N N . LEU A 1 89 ? -10.214 -6.831 4.027 1.00 88.19 89 LEU A N 1
ATOM 676 C CA . LEU A 1 89 ? -9.273 -7.307 5.045 1.00 88.19 89 LEU A CA 1
ATOM 677 C C . LEU A 1 89 ? -10.006 -7.874 6.260 1.00 88.19 89 LEU A C 1
ATOM 679 O O . LEU A 1 89 ? -11.112 -7.433 6.576 1.00 88.19 89 LEU A O 1
ATOM 683 N N . LYS A 1 90 ? -9.367 -8.802 6.978 1.00 80.94 90 LYS A N 1
ATOM 684 C CA . LYS A 1 90 ? -9.947 -9.411 8.187 1.00 80.94 90 LYS A CA 1
ATOM 685 C C . LYS A 1 90 ? -9.757 -8.535 9.421 1.00 80.94 90 LYS A C 1
ATOM 687 O O . LYS A 1 90 ? -10.686 -8.387 10.211 1.00 80.94 90 LYS A O 1
ATOM 692 N N . LYS A 1 91 ? -8.552 -7.978 9.600 1.00 83.31 91 LYS A N 1
ATOM 693 C CA . LYS A 1 91 ? -8.169 -7.213 10.806 1.00 83.31 91 LYS A CA 1
ATOM 694 C C . LYS A 1 91 ? -7.912 -5.730 10.550 1.00 83.31 91 LYS A C 1
ATOM 696 O O . LYS A 1 91 ? -7.785 -4.961 11.499 1.00 83.31 91 LYS A O 1
ATOM 701 N N . GLY A 1 92 ? -7.887 -5.321 9.283 1.00 86.56 92 GLY A N 1
ATOM 702 C CA . GLY A 1 92 ? -7.699 -3.929 8.881 1.00 86.56 92 GLY A CA 1
ATOM 703 C C . GLY A 1 92 ? -6.231 -3.496 8.853 1.00 86.56 92 GLY A C 1
ATOM 704 O O . GLY A 1 92 ? -5.315 -4.318 8.828 1.00 86.56 92 GLY A O 1
ATOM 705 N N . TYR A 1 93 ? -6.020 -2.182 8.804 1.00 91.44 93 TYR A N 1
ATOM 706 C CA . TYR A 1 93 ? -4.702 -1.563 8.676 1.00 91.44 93 TYR A CA 1
ATOM 707 C C . TYR A 1 93 ? -4.692 -0.158 9.287 1.00 91.44 93 TYR A C 1
ATOM 709 O O . TYR A 1 93 ? -5.730 0.495 9.407 1.00 91.44 93 TYR A O 1
ATOM 717 N N . GLN A 1 94 ? -3.502 0.335 9.619 1.00 90.88 94 GLN A N 1
ATOM 718 C CA . GLN A 1 94 ? -3.246 1.748 9.887 1.00 90.88 94 GLN A CA 1
ATOM 719 C C . GLN A 1 94 ? -2.558 2.379 8.679 1.00 90.88 94 GLN A C 1
ATOM 721 O O . GLN A 1 94 ? -1.835 1.703 7.951 1.00 90.88 94 GLN A O 1
ATOM 726 N N . SER A 1 95 ? -2.793 3.666 8.430 1.00 90.75 95 SER A N 1
ATOM 727 C CA . SER A 1 95 ? -2.193 4.350 7.281 1.00 90.75 95 SER A CA 1
ATOM 728 C C . SER A 1 95 ? -1.773 5.777 7.582 1.00 90.75 95 SER A C 1
ATOM 730 O O . SER A 1 95 ? -2.563 6.568 8.110 1.00 90.75 95 SER A O 1
ATOM 732 N N . THR A 1 96 ? -0.561 6.102 7.144 1.00 90.88 96 THR A N 1
ATOM 733 C CA . THR A 1 96 ? 0.101 7.394 7.327 1.00 90.88 96 THR A CA 1
ATOM 734 C C . THR A 1 96 ? 0.456 7.972 5.966 1.00 90.88 96 THR A C 1
ATOM 736 O O . THR A 1 96 ? 0.963 7.269 5.095 1.00 90.88 96 THR A O 1
ATOM 739 N N . GLU A 1 97 ? 0.182 9.254 5.770 1.00 89.94 97 GLU A N 1
ATOM 740 C CA . GLU A 1 97 ? 0.590 9.968 4.566 1.00 89.94 97 GLU A CA 1
ATOM 741 C C . GLU A 1 97 ? 2.068 10.361 4.658 1.00 89.94 97 GLU A C 1
ATOM 743 O O . GLU A 1 97 ? 2.527 10.841 5.694 1.00 89.94 97 GLU A O 1
ATOM 748 N N . LEU A 1 98 ? 2.811 10.138 3.574 1.00 86.69 98 LEU A N 1
ATOM 749 C CA . LEU A 1 98 ? 4.227 10.496 3.453 1.00 86.69 98 LEU A CA 1
ATOM 750 C C . LEU A 1 98 ? 4.446 11.713 2.532 1.00 86.69 98 LEU A C 1
ATOM 752 O O . LEU A 1 98 ? 5.581 12.156 2.372 1.00 86.69 98 LEU A O 1
ATOM 756 N N . GLY A 1 99 ? 3.373 12.243 1.934 1.00 85.38 99 GLY A N 1
ATOM 757 C CA . GLY A 1 99 ? 3.396 13.322 0.944 1.00 85.38 99 GLY A CA 1
ATOM 758 C C . GLY A 1 99 ? 3.623 12.818 -0.483 1.00 85.38 99 GLY A C 1
ATOM 759 O O . GLY A 1 99 ? 3.931 11.649 -0.705 1.00 85.38 99 GLY A O 1
ATOM 760 N N . ASN A 1 100 ? 3.450 13.690 -1.481 1.00 86.62 100 ASN A N 1
ATOM 761 C CA . ASN A 1 100 ? 3.675 13.371 -2.902 1.00 86.62 100 ASN A CA 1
ATOM 762 C C . ASN A 1 100 ? 2.901 12.125 -3.385 1.00 86.62 100 ASN A C 1
ATOM 764 O O . ASN A 1 100 ? 3.429 11.317 -4.157 1.00 86.62 100 ASN A O 1
ATOM 768 N N . ASN A 1 101 ? 1.661 11.958 -2.913 1.00 90.31 101 ASN A N 1
ATOM 769 C CA . ASN A 1 101 ? 0.820 10.787 -3.182 1.00 90.31 101 ASN A CA 1
ATOM 770 C C . ASN A 1 101 ? 1.424 9.451 -2.705 1.00 90.31 101 ASN A C 1
ATOM 772 O O . ASN A 1 101 ? 1.063 8.391 -3.222 1.00 90.31 101 ASN A O 1
ATOM 776 N N . LEU A 1 102 ? 2.336 9.489 -1.728 1.00 89.69 102 LEU A N 1
ATOM 777 C CA . LEU A 1 102 ? 2.884 8.321 -1.046 1.00 89.69 102 LEU A CA 1
ATOM 778 C C . LEU A 1 102 ? 2.195 8.097 0.297 1.00 89.69 102 LEU A C 1
ATOM 780 O O . LEU A 1 102 ? 1.946 9.023 1.071 1.00 89.69 102 LEU A O 1
ATOM 784 N N . PHE A 1 103 ? 1.953 6.828 0.598 1.00 90.94 103 PHE A N 1
ATOM 785 C CA . PHE A 1 103 ? 1.242 6.391 1.788 1.00 90.94 103 PHE A CA 1
ATOM 786 C C . PHE A 1 103 ? 1.934 5.162 2.373 1.00 90.94 103 PHE A C 1
ATOM 788 O O . PHE A 1 103 ? 2.251 4.218 1.651 1.00 90.94 103 PHE A O 1
ATOM 795 N N . ALA A 1 104 ? 2.156 5.157 3.682 1.00 90.31 104 ALA A N 1
ATOM 796 C CA . ALA A 1 104 ? 2.556 3.972 4.426 1.00 90.31 104 ALA A CA 1
ATOM 797 C C . ALA A 1 104 ? 1.312 3.269 4.972 1.00 90.31 104 ALA A C 1
ATOM 799 O O . ALA A 1 104 ? 0.411 3.916 5.505 1.00 90.31 104 ALA A O 1
ATOM 800 N N . PHE A 1 105 ? 1.288 1.947 4.871 1.00 91.94 105 PHE A N 1
ATOM 801 C CA . PHE A 1 105 ? 0.232 1.077 5.365 1.00 91.94 105 PHE A CA 1
ATOM 802 C C . PHE A 1 105 ? 0.845 0.049 6.306 1.00 91.94 105 PHE A C 1
ATOM 804 O O . PHE A 1 105 ? 1.760 -0.671 5.918 1.00 91.94 105 PHE A O 1
ATOM 811 N N . GLN A 1 106 ? 0.330 -0.031 7.526 1.00 91.94 106 GLN A N 1
ATOM 812 C CA . GLN A 1 106 ? 0.726 -1.019 8.518 1.00 91.94 106 GLN A CA 1
ATOM 813 C C . GLN A 1 106 ? -0.420 -2.005 8.722 1.00 91.94 106 GLN A C 1
ATOM 815 O O . GLN A 1 106 ? -1.497 -1.627 9.187 1.00 91.94 106 GLN A O 1
ATOM 820 N N . PHE A 1 107 ? -0.187 -3.265 8.380 1.00 91.12 107 PHE A N 1
ATOM 821 C CA . PHE A 1 107 ? -1.162 -4.340 8.527 1.00 91.12 107 PHE A CA 1
ATOM 822 C C . PHE A 1 107 ? -1.003 -5.045 9.874 1.00 91.12 107 PHE A C 1
ATOM 824 O O . PHE A 1 107 ? 0.064 -5.016 10.489 1.00 91.12 107 PHE A O 1
ATOM 831 N N . LEU A 1 108 ? -2.083 -5.685 10.326 1.00 88.19 108 LEU A N 1
ATOM 832 C CA . LEU A 1 108 ? -2.084 -6.503 11.543 1.00 88.19 108 LEU A CA 1
ATOM 833 C C . LEU A 1 108 ? -1.791 -7.987 11.263 1.00 88.19 108 LEU A C 1
ATOM 835 O O . LEU A 1 108 ? -1.468 -8.726 12.188 1.00 88.19 108 LEU A O 1
ATOM 839 N N . GLU A 1 109 ? -1.934 -8.437 10.014 1.00 86.62 109 GLU A N 1
ATOM 840 C CA . GLU A 1 109 ? -1.797 -9.842 9.620 1.00 86.62 109 GLU A CA 1
A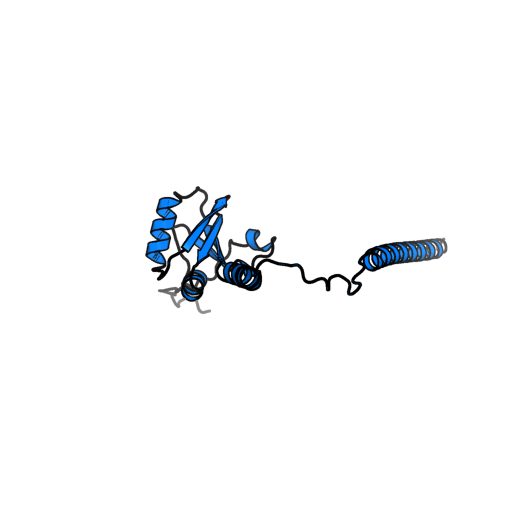TOM 841 C C . GLU A 1 109 ? -1.018 -9.957 8.304 1.00 86.62 109 GLU A C 1
ATOM 843 O O . GLU A 1 109 ? -1.213 -9.163 7.379 1.00 86.62 109 GLU A O 1
ATOM 848 N N . MET A 1 110 ? -0.129 -10.951 8.217 1.00 86.38 110 MET A N 1
ATOM 849 C CA . MET A 1 110 ? 0.720 -11.158 7.039 1.00 86.38 110 MET A CA 1
ATOM 850 C C . MET A 1 110 ? -0.090 -11.574 5.808 1.00 86.38 110 MET A C 1
ATOM 852 O O . MET A 1 110 ? 0.248 -11.168 4.696 1.00 86.38 110 MET A O 1
ATOM 856 N N . ASP A 1 111 ? -1.179 -12.319 6.006 1.00 88.38 111 ASP A N 1
ATOM 857 C CA . ASP A 1 111 ? -2.113 -12.698 4.942 1.00 88.38 111 ASP A CA 1
ATOM 858 C C . ASP A 1 111 ? -2.775 -11.466 4.319 1.00 88.38 111 ASP A C 1
ATOM 860 O O . ASP A 1 111 ? -2.827 -11.341 3.097 1.00 88.38 111 ASP A O 1
ATOM 864 N N . ASP A 1 112 ? -3.232 -10.530 5.156 1.00 90.56 112 ASP A N 1
ATOM 865 C CA . ASP A 1 112 ? -3.830 -9.266 4.720 1.00 90.56 112 ASP A CA 1
ATOM 866 C C . ASP A 1 112 ? -2.793 -8.424 3.945 1.00 90.56 112 ASP A C 1
ATOM 868 O O . ASP A 1 112 ? -3.080 -7.943 2.846 1.00 90.56 112 ASP A O 1
ATOM 872 N N . CYS A 1 113 ? -1.560 -8.319 4.457 1.00 90.06 113 CYS A N 1
ATOM 873 C CA . CYS A 1 113 ? -0.449 -7.631 3.786 1.00 90.06 113 CYS A CA 1
ATOM 874 C C . CYS A 1 113 ? -0.123 -8.255 2.415 1.00 90.06 113 CYS A C 1
ATOM 876 O O . CYS A 1 113 ? -0.058 -7.562 1.398 1.00 90.06 113 CYS A O 1
ATOM 878 N N . SER A 1 114 ? 0.025 -9.580 2.363 1.00 88.75 114 SER A N 1
ATOM 879 C CA . SER A 1 114 ? 0.357 -10.322 1.140 1.00 88.75 114 SER A CA 1
ATOM 880 C C . SER A 1 114 ? -0.766 -10.240 0.111 1.00 88.75 114 SER A C 1
ATOM 882 O O . SER A 1 114 ? -0.509 -10.046 -1.077 1.00 88.75 114 SER A O 1
ATOM 884 N N . LYS A 1 115 ? -2.022 -10.308 0.561 1.00 90.81 115 LYS A N 1
ATOM 885 C CA . LYS A 1 115 ? -3.197 -10.122 -0.293 1.00 90.81 115 LYS A CA 1
ATOM 886 C C . LYS A 1 115 ? -3.194 -8.748 -0.949 1.00 90.81 115 LYS A C 1
ATOM 888 O O . LYS A 1 115 ? -3.478 -8.653 -2.137 1.00 90.81 115 LYS A O 1
ATOM 893 N N . VAL A 1 116 ? -2.864 -7.686 -0.217 1.00 91.06 116 VAL A N 1
ATOM 894 C CA . VAL A 1 116 ? -2.781 -6.343 -0.810 1.00 91.06 116 VAL A CA 1
ATOM 895 C C . VAL A 1 116 ? -1.574 -6.223 -1.737 1.00 91.06 116 VAL A C 1
ATOM 897 O O . VAL A 1 116 ? -1.706 -5.673 -2.825 1.00 91.06 116 VAL A O 1
ATOM 900 N N . CYS A 1 117 ? -0.422 -6.776 -1.361 1.00 87.69 117 CYS A N 1
ATOM 901 C CA . CYS A 1 117 ? 0.797 -6.677 -2.161 1.00 87.69 117 CYS A CA 1
ATOM 902 C C . CYS A 1 117 ? 0.703 -7.422 -3.506 1.00 87.69 117 CYS A C 1
ATOM 904 O O . CYS A 1 117 ? 1.208 -6.925 -4.509 1.00 87.69 117 CYS A O 1
ATOM 906 N N . TYR A 1 118 ? 0.063 -8.597 -3.537 1.00 85.69 118 TYR A N 1
ATOM 907 C CA . TYR A 1 118 ? 0.038 -9.484 -4.712 1.00 85.69 118 TYR A CA 1
ATOM 908 C C . TYR A 1 118 ? -1.348 -9.652 -5.351 1.00 85.69 118 TYR A C 1
ATOM 910 O O . TYR A 1 118 ? -1.461 -10.236 -6.425 1.00 85.69 118 TYR A O 1
ATOM 918 N N . GLY A 1 119 ? -2.412 -9.160 -4.713 1.00 84.69 119 GLY A N 1
ATOM 919 C CA . GLY A 1 119 ? -3.801 -9.384 -5.135 1.00 84.69 119 GLY A CA 1
ATOM 920 C C . GLY A 1 119 ? -4.257 -8.586 -6.355 1.00 84.69 119 GLY A C 1
ATOM 921 O O . GLY A 1 119 ? -5.356 -8.830 -6.847 1.00 84.69 119 GLY A O 1
ATOM 922 N N . GLY A 1 120 ? -3.436 -7.667 -6.862 1.00 77.56 120 GLY A N 1
ATOM 923 C CA . GLY A 1 120 ? -3.660 -7.029 -8.154 1.00 77.56 120 GLY A CA 1
ATOM 924 C C . GLY A 1 120 ? -3.372 -5.531 -8.172 1.00 77.56 120 GLY A C 1
ATOM 925 O O . GLY A 1 120 ? -2.984 -4.945 -7.158 1.00 77.56 120 GLY A O 1
ATOM 926 N N . PRO A 1 121 ? -3.565 -4.894 -9.338 1.00 82.19 121 PRO A N 1
ATOM 927 C CA . PRO A 1 121 ? -3.507 -3.449 -9.439 1.00 82.19 121 PRO A CA 1
ATOM 928 C C . PRO A 1 121 ? -4.745 -2.859 -8.756 1.00 82.19 121 PRO A C 1
ATOM 930 O O . PRO A 1 121 ? -5.865 -2.919 -9.270 1.00 82.19 121 PRO A O 1
ATOM 933 N N . TRP A 1 122 ? -4.548 -2.290 -7.573 1.00 91.19 122 TRP A N 1
ATOM 934 C CA . TRP A 1 122 ? -5.593 -1.531 -6.897 1.00 91.19 122 TRP A CA 1
ATOM 935 C C . TRP A 1 122 ? -5.744 -0.169 -7.568 1.00 91.19 122 TRP A C 1
ATOM 937 O O . TRP A 1 122 ? -4.776 0.398 -8.073 1.00 91.19 122 TRP A O 1
ATOM 947 N N . HIS A 1 123 ? -6.955 0.373 -7.570 1.00 91.31 123 HIS A N 1
ATOM 948 C CA . HIS A 1 123 ? -7.219 1.689 -8.133 1.00 91.31 123 HIS A CA 1
ATOM 949 C C . HIS A 1 123 ? -8.116 2.509 -7.212 1.00 91.31 123 HIS A C 1
ATOM 951 O O . HIS A 1 123 ? -8.919 1.970 -6.449 1.00 91.31 123 HIS A O 1
ATOM 957 N N . TYR A 1 124 ? -7.987 3.825 -7.319 1.00 92.75 124 TYR A N 1
ATOM 958 C CA . TYR A 1 124 ? -8.859 4.802 -6.688 1.00 92.75 124 TYR A CA 1
ATOM 959 C C . TYR A 1 124 ? -9.169 5.904 -7.702 1.00 92.75 124 TYR A C 1
ATOM 961 O O . TYR A 1 124 ? -8.250 6.478 -8.277 1.00 92.75 124 TYR A O 1
ATOM 969 N N . GLU A 1 125 ? -10.453 6.176 -7.955 1.00 90.44 125 GLU A N 1
ATOM 970 C CA . GLU A 1 125 ? -10.900 7.201 -8.919 1.00 90.44 125 GLU A CA 1
ATOM 971 C C . GLU A 1 125 ? -10.165 7.136 -10.275 1.00 90.44 125 GLU A C 1
ATOM 973 O O . GLU A 1 125 ? -9.656 8.139 -10.763 1.00 90.44 125 GLU A O 1
ATOM 978 N N . ASN A 1 126 ? -10.074 5.945 -10.876 1.00 89.50 126 ASN A N 1
ATOM 979 C CA . ASN A 1 126 ? -9.355 5.670 -12.134 1.00 89.50 126 ASN A CA 1
ATOM 980 C C . ASN A 1 126 ? -7.828 5.869 -12.102 1.00 89.50 126 ASN A C 1
ATOM 982 O O . ASN A 1 126 ? -7.177 5.720 -13.134 1.00 89.50 126 ASN A O 1
ATOM 986 N N . HIS A 1 127 ? -7.240 6.139 -10.940 1.00 91.50 127 HIS A N 1
ATOM 987 C CA . HIS A 1 127 ? -5.794 6.204 -10.761 1.00 91.50 127 HIS A CA 1
ATOM 988 C C . HIS A 1 127 ? -5.288 4.906 -10.139 1.00 91.50 127 HIS A C 1
ATOM 990 O O . HIS A 1 127 ? -5.881 4.374 -9.199 1.00 91.50 127 HIS A O 1
ATOM 996 N N . VAL A 1 128 ? -4.182 4.388 -10.669 1.00 91.19 128 VAL A N 1
ATOM 997 C CA . VAL A 1 128 ? -3.563 3.156 -10.174 1.00 91.19 128 VAL A CA 1
ATOM 998 C C . VAL A 1 128 ? -2.822 3.433 -8.871 1.00 91.19 128 VAL A C 1
ATOM 1000 O O . VAL A 1 128 ? -2.118 4.435 -8.735 1.00 91.19 128 VAL A O 1
ATOM 1003 N N . MET A 1 129 ? -2.953 2.506 -7.933 1.00 91.69 129 MET A N 1
ATOM 1004 C CA . MET A 1 129 ? -2.231 2.479 -6.676 1.00 91.69 129 MET A CA 1
ATOM 1005 C C . MET A 1 129 ? -1.179 1.368 -6.734 1.00 91.69 129 MET A C 1
ATOM 1007 O O . MET A 1 129 ? -1.503 0.182 -6.810 1.00 91.69 129 MET A O 1
ATOM 1011 N N . LEU A 1 130 ? 0.090 1.763 -6.720 1.00 90.25 130 LEU A N 1
ATOM 1012 C CA . LEU A 1 130 ? 1.235 0.853 -6.717 1.00 90.25 130 LEU A CA 1
ATOM 1013 C C . LEU A 1 130 ? 1.628 0.527 -5.284 1.00 90.25 130 LEU A C 1
ATOM 1015 O O . LEU A 1 130 ? 1.571 1.422 -4.450 1.00 90.25 130 LEU A O 1
ATOM 1019 N N . PHE A 1 131 ? 2.076 -0.700 -5.010 1.00 89.62 131 PHE A N 1
ATOM 1020 C CA . PHE A 1 131 ? 2.513 -1.131 -3.679 1.00 89.62 131 PHE A CA 1
ATOM 1021 C C . PHE A 1 131 ? 3.901 -1.750 -3.704 1.00 89.62 131 PHE A C 1
ATOM 1023 O O . PHE A 1 131 ? 4.310 -2.377 -4.678 1.00 89.62 131 PHE A O 1
ATOM 1030 N N . MET A 1 132 ? 4.608 -1.592 -2.591 1.00 86.31 132 MET A N 1
ATOM 1031 C CA . MET A 1 132 ? 5.878 -2.241 -2.326 1.00 86.31 132 MET A CA 1
ATOM 1032 C C . MET A 1 132 ? 5.998 -2.578 -0.845 1.00 86.31 132 MET A C 1
ATOM 1034 O O . MET A 1 132 ? 5.655 -1.773 0.019 1.00 86.31 132 MET A O 1
ATOM 1038 N N . ALA A 1 133 ? 6.528 -3.761 -0.556 1.00 85.50 133 ALA A N 1
ATOM 1039 C CA . ALA A 1 133 ? 6.831 -4.196 0.796 1.00 85.50 133 ALA A CA 1
ATOM 1040 C C . ALA A 1 133 ? 7.862 -3.287 1.482 1.00 85.50 133 ALA A C 1
ATOM 1042 O O . ALA A 1 133 ? 8.937 -3.048 0.934 1.00 85.50 133 ALA A O 1
ATOM 1043 N N . SER A 1 134 ? 7.564 -2.824 2.699 1.00 79.69 134 SER A N 1
ATOM 1044 C CA . SER A 1 134 ? 8.406 -1.888 3.462 1.00 79.69 134 SER A CA 1
ATOM 1045 C C . SER A 1 134 ? 9.812 -2.437 3.717 1.00 79.69 134 SER A C 1
ATOM 1047 O O . SER A 1 134 ? 10.808 -1.729 3.572 1.00 79.69 134 SER A O 1
ATOM 1049 N N . TRP A 1 135 ? 9.929 -3.737 3.996 1.00 73.38 135 TRP A N 1
ATOM 1050 C CA . TRP A 1 135 ? 11.221 -4.393 4.214 1.00 73.38 135 TRP A CA 1
ATOM 1051 C C . TRP A 1 135 ? 12.093 -4.482 2.949 1.00 73.38 135 TRP A C 1
ATOM 1053 O O . TRP A 1 135 ? 13.305 -4.663 3.063 1.00 73.38 135 TRP A O 1
ATOM 1063 N N . TRP A 1 136 ? 11.517 -4.310 1.753 1.00 66.44 136 TRP A N 1
ATOM 1064 C CA . TRP A 1 136 ? 12.252 -4.228 0.482 1.00 66.44 136 TRP A CA 1
ATOM 1065 C C . TRP A 1 136 ? 12.695 -2.806 0.129 1.00 66.44 136 TRP A C 1
ATOM 1067 O O . TRP A 1 136 ? 13.434 -2.606 -0.837 1.00 66.44 136 TRP A O 1
ATOM 1077 N N . ILE A 1 137 ? 12.299 -1.807 0.917 1.00 65.19 137 ILE A N 1
ATOM 1078 C CA . ILE A 1 137 ? 12.606 -0.412 0.633 1.00 65.19 137 ILE A CA 1
ATOM 1079 C C . ILE A 1 137 ? 14.037 -0.091 1.063 1.00 65.19 137 ILE A C 1
ATOM 1081 O O . ILE A 1 137 ? 14.350 0.087 2.239 1.00 65.19 137 ILE A O 1
ATOM 1085 N N . LYS A 1 138 ? 14.913 0.082 0.074 1.00 67.00 138 LYS A N 1
ATOM 1086 C CA . LYS A 1 138 ? 16.124 0.901 0.210 1.00 67.00 138 LYS A CA 1
ATOM 1087 C C . LYS A 1 138 ? 15.788 2.311 -0.283 1.00 67.00 138 LYS A C 1
ATOM 1089 O O . LYS A 1 138 ? 15.040 2.444 -1.247 1.00 67.00 138 LYS A O 1
ATOM 1094 N N . LYS A 1 139 ? 16.358 3.365 0.321 1.00 60.03 139 LYS A N 1
ATOM 1095 C CA . LYS A 1 139 ? 16.088 4.783 -0.023 1.00 60.03 139 LYS A CA 1
ATOM 1096 C C . LYS A 1 139 ? 16.058 5.133 -1.537 1.00 60.03 139 LYS A C 1
ATOM 1098 O O . LYS A 1 139 ? 15.260 5.999 -1.878 1.00 60.03 139 LYS A O 1
ATOM 1103 N N . PRO A 1 140 ? 16.800 4.486 -2.467 1.00 58.56 140 PRO A N 1
ATOM 1104 C CA . PRO A 1 140 ? 16.612 4.752 -3.901 1.00 58.56 140 PRO A CA 1
ATOM 1105 C C . PRO A 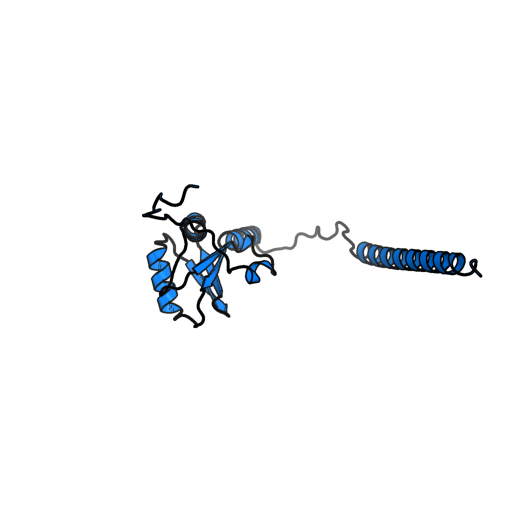1 140 ? 15.335 4.143 -4.511 1.00 58.56 140 PRO A C 1
ATOM 1107 O O . PRO A 1 140 ? 14.864 4.637 -5.526 1.00 58.56 140 PRO A O 1
ATOM 1110 N N . ILE A 1 141 ? 14.757 3.092 -3.924 1.00 59.19 141 ILE A N 1
ATOM 1111 C CA . ILE A 1 141 ? 13.689 2.274 -4.528 1.00 59.19 141 ILE A CA 1
ATOM 1112 C C . ILE A 1 141 ? 12.321 2.979 -4.499 1.00 59.19 141 ILE A C 1
ATOM 1114 O O . ILE A 1 141 ? 11.550 2.843 -5.445 1.00 59.19 141 ILE A O 1
ATOM 1118 N N . LEU A 1 142 ? 12.054 3.822 -3.494 1.00 64.88 142 LEU A N 1
ATOM 1119 C CA . LEU A 1 142 ? 10.842 4.660 -3.429 1.00 64.88 142 LEU A CA 1
ATOM 1120 C C . LEU A 1 142 ? 10.671 5.555 -4.668 1.00 64.88 142 LEU A C 1
ATOM 1122 O O . LEU A 1 142 ? 9.554 5.737 -5.149 1.00 64.88 142 LEU A O 1
ATOM 1126 N N . ALA A 1 143 ? 11.775 6.065 -5.226 1.00 63.84 143 ALA A N 1
ATOM 1127 C CA . ALA A 1 143 ? 11.750 6.865 -6.452 1.00 63.84 143 ALA A CA 1
ATOM 1128 C C . ALA A 1 143 ? 11.284 6.050 -7.679 1.00 63.84 143 ALA A C 1
ATOM 1130 O O . ALA A 1 143 ? 10.746 6.608 -8.639 1.00 63.84 14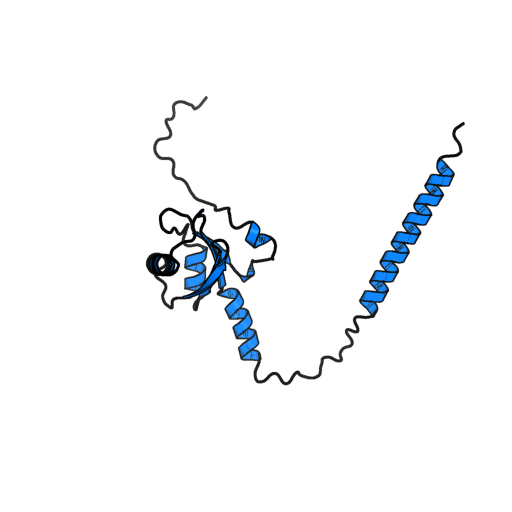3 ALA A O 1
ATOM 1131 N N . TYR A 1 144 ? 11.438 4.723 -7.635 1.00 65.25 144 TYR A N 1
ATOM 1132 C CA . TYR A 1 144 ? 11.089 3.808 -8.721 1.00 65.25 144 TYR A CA 1
ATOM 1133 C C . TYR A 1 144 ? 9.696 3.178 -8.598 1.00 65.25 144 TYR A C 1
ATOM 1135 O O . TYR A 1 144 ? 9.328 2.374 -9.456 1.00 65.25 144 TYR A O 1
ATOM 1143 N N . LEU A 1 145 ? 8.888 3.558 -7.598 1.00 79.56 145 LEU A N 1
ATOM 1144 C CA . LEU A 1 145 ? 7.497 3.107 -7.480 1.00 79.56 145 LEU A CA 1
ATOM 1145 C C . LEU A 1 145 ? 6.609 3.822 -8.517 1.00 79.56 145 LEU A C 1
ATOM 1147 O O . LEU A 1 145 ? 5.817 4.698 -8.190 1.00 79.56 145 LEU A O 1
ATOM 1151 N N . HIS A 1 146 ? 6.828 3.511 -9.792 1.00 79.50 146 HIS A N 1
ATOM 1152 C CA . HIS A 1 146 ? 6.111 4.048 -10.954 1.00 79.50 146 HIS A CA 1
ATOM 1153 C C . HIS A 1 146 ? 5.902 2.991 -12.053 1.00 79.50 146 HIS A C 1
ATOM 1155 O O . HIS A 1 146 ? 5.380 3.307 -13.119 1.00 79.50 146 HIS A O 1
ATOM 1161 N N . LYS A 1 147 ? 6.332 1.745 -11.819 1.00 78.88 147 LYS A N 1
ATOM 1162 C CA . LYS A 1 147 ? 6.158 0.618 -12.739 1.00 78.88 147 LYS A CA 1
ATOM 1163 C C . LYS A 1 147 ? 5.229 -0.414 -12.114 1.00 78.88 147 LYS A C 1
ATOM 1165 O O . LYS A 1 147 ? 5.287 -0.642 -10.909 1.00 78.88 147 LYS A O 1
ATOM 1170 N N . MET A 1 148 ? 4.421 -1.051 -12.952 1.00 80.25 148 MET A N 1
ATOM 1171 C CA . MET A 1 148 ? 3.669 -2.253 -12.610 1.00 80.25 148 MET A CA 1
ATOM 1172 C C . MET A 1 148 ? 3.735 -3.244 -13.759 1.00 80.25 148 MET A C 1
ATOM 1174 O O . MET A 1 148 ? 3.826 -2.852 -14.923 1.00 80.25 148 MET A O 1
ATOM 1178 N N . GLU A 1 149 ? 3.642 -4.518 -13.415 1.00 77.06 149 GLU A N 1
ATOM 1179 C CA . GLU A 1 149 ? 3.465 -5.600 -14.370 1.00 77.06 149 GLU A CA 1
ATOM 1180 C C . GLU A 1 149 ? 1.978 -5.954 -14.406 1.00 77.06 149 GLU A C 1
ATOM 1182 O O . GLU A 1 149 ? 1.365 -6.200 -13.367 1.0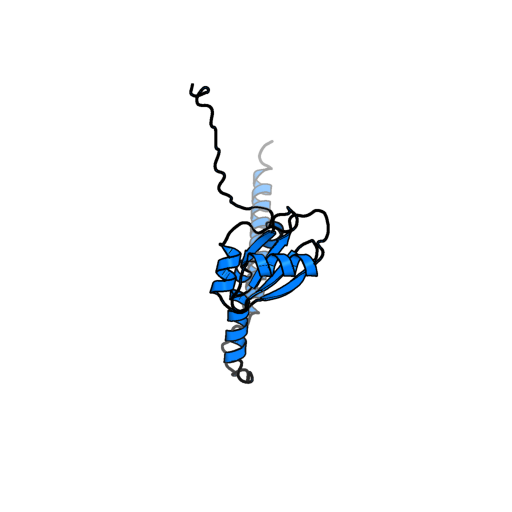0 77.06 149 GLU A O 1
ATOM 1187 N N . ILE A 1 150 ? 1.382 -5.935 -15.598 1.00 78.12 150 ILE A N 1
ATOM 1188 C CA . ILE A 1 150 ? -0.021 -6.298 -15.804 1.00 78.12 150 ILE A CA 1
ATOM 1189 C C . ILE A 1 150 ? -0.143 -7.293 -16.949 1.00 78.12 150 ILE A C 1
ATOM 1191 O O . ILE A 1 150 ? 0.573 -7.208 -17.947 1.00 78.12 150 ILE A O 1
ATOM 1195 N N . TRP A 1 151 ? -1.094 -8.211 -16.818 1.00 79.62 151 TRP A N 1
ATOM 1196 C CA . TRP A 1 151 ? -1.510 -9.073 -17.914 1.00 79.62 151 TRP A CA 1
ATOM 1197 C C . TRP A 1 151 ? -2.607 -8.372 -18.708 1.00 79.62 151 TRP A C 1
ATOM 1199 O O . TRP A 1 151 ? -3.637 -7.997 -18.151 1.00 79.62 151 TRP A O 1
ATOM 1209 N N . ILE A 1 152 ? -2.386 -8.203 -20.010 1.00 82.56 152 ILE A N 1
ATOM 1210 C CA . ILE A 1 152 ? -3.399 -7.705 -20.940 1.00 82.56 152 ILE A CA 1
ATOM 1211 C C . ILE A 1 152 ? -3.884 -8.861 -21.813 1.00 82.56 152 ILE A C 1
ATOM 1213 O O . ILE A 1 152 ? -3.087 -9.584 -22.407 1.00 82.56 152 ILE A O 1
ATOM 1217 N N . GLN A 1 153 ? -5.199 -9.042 -21.888 1.00 85.81 153 GLN A N 1
ATOM 1218 C CA . GLN A 1 153 ? -5.812 -9.962 -22.837 1.00 85.81 153 GLN A CA 1
ATOM 1219 C C . GLN A 1 153 ? -6.278 -9.156 -24.046 1.00 85.81 153 GLN A C 1
ATOM 1221 O O . GLN A 1 153 ? -7.190 -8.337 -23.944 1.00 85.81 153 GLN A O 1
ATOM 1226 N N . VAL A 1 154 ? -5.642 -9.383 -25.193 1.00 85.88 154 VAL A N 1
ATOM 1227 C CA . VAL A 1 154 ? -6.066 -8.784 -26.459 1.00 85.88 154 VAL A CA 1
ATOM 1228 C C . VAL A 1 154 ? -7.150 -9.670 -27.051 1.00 85.88 154 VAL A C 1
ATOM 1230 O O . VAL A 1 154 ? -6.876 -10.766 -27.535 1.00 85.88 154 VAL A O 1
ATOM 1233 N N . ASN A 1 155 ? -8.389 -9.197 -26.981 1.00 76.00 155 ASN A N 1
ATOM 1234 C CA . ASN A 1 155 ? -9.501 -9.814 -27.684 1.00 76.00 155 ASN A CA 1
ATOM 1235 C C . ASN A 1 155 ? -9.590 -9.148 -29.062 1.00 76.00 155 ASN A C 1
ATOM 1237 O O . ASN A 1 155 ? -9.583 -7.923 -29.131 1.00 76.00 155 ASN A O 1
ATOM 1241 N N . ASP A 1 156 ? -9.660 -9.957 -30.122 1.00 71.38 156 ASP A N 1
ATOM 1242 C CA . ASP A 1 156 ? -9.734 -9.531 -31.532 1.00 71.38 156 ASP A CA 1
ATOM 1243 C C . ASP A 1 156 ? -8.389 -9.204 -32.222 1.00 71.38 156 ASP A C 1
ATOM 1245 O O . ASP A 1 156 ? -8.207 -8.187 -32.891 1.00 71.38 156 ASP A O 1
ATOM 1249 N N . PHE A 1 157 ? -7.411 -10.110 -32.094 1.00 70.25 157 PHE A N 1
ATOM 1250 C CA . PHE A 1 157 ? -6.238 -10.096 -32.973 1.00 70.25 157 PHE A CA 1
ATOM 1251 C 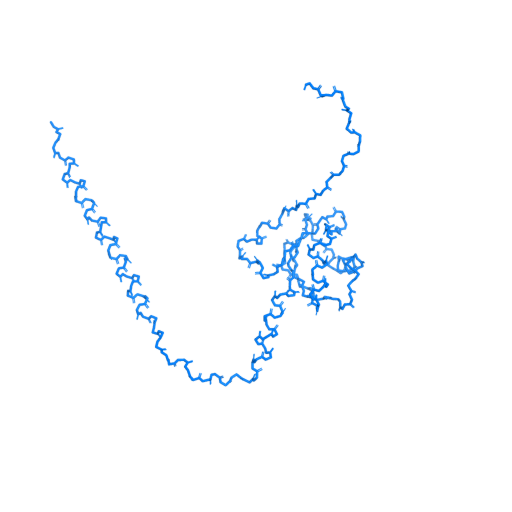C . PHE A 1 157 ? -6.663 -10.510 -34.392 1.00 70.25 157 PHE A C 1
ATOM 1253 O O . PHE A 1 157 ? -6.800 -11.701 -34.681 1.00 70.25 157 PHE A O 1
ATOM 1260 N N . GLN A 1 158 ? -6.895 -9.538 -35.279 1.00 66.94 158 GLN A N 1
ATOM 1261 C CA . GLN A 1 158 ? -7.175 -9.819 -36.687 1.00 66.94 158 GLN A CA 1
ATOM 1262 C C . GLN A 1 158 ? -5.962 -10.513 -37.322 1.00 66.94 158 GLN A C 1
ATOM 1264 O O . GLN A 1 158 ? -4.878 -9.945 -37.439 1.00 66.94 158 GLN A O 1
ATOM 1269 N N . ALA A 1 159 ? -6.149 -11.771 -37.719 1.00 60.62 159 ALA A N 1
ATOM 1270 C CA . ALA A 1 159 ? -5.094 -12.679 -38.166 1.00 60.62 159 ALA A CA 1
ATOM 1271 C C . ALA A 1 159 ? -4.521 -12.372 -39.570 1.00 60.62 159 ALA A C 1
ATOM 1273 O O . ALA A 1 159 ? -3.835 -13.215 -40.144 1.00 60.62 159 ALA A O 1
ATOM 1274 N N . GLU A 1 160 ? -4.775 -11.190 -40.134 1.00 58.31 160 GLU A N 1
ATOM 1275 C CA . GLU A 1 160 ? -4.428 -10.859 -41.526 1.00 58.31 160 GLU A CA 1
ATOM 1276 C C . GLU A 1 160 ? -3.015 -10.273 -41.715 1.00 58.31 160 GLU A C 1
ATOM 1278 O O . GLU A 1 160 ? -2.627 -9.964 -42.836 1.00 58.31 160 GLU A O 1
ATOM 1283 N N . LEU A 1 161 ? -2.200 -10.164 -40.658 1.00 55.38 161 LEU A N 1
ATOM 1284 C CA . LEU A 1 161 ? -0.821 -9.645 -40.740 1.00 55.38 161 LEU A CA 1
ATOM 1285 C C . LEU A 1 161 ? 0.260 -10.671 -40.367 1.00 55.38 161 LEU A C 1
ATOM 1287 O O . LEU A 1 161 ? 1.343 -10.313 -39.905 1.00 55.38 161 LEU A O 1
ATOM 1291 N N . ARG A 1 162 ? -0.009 -11.962 -40.580 1.00 49.84 162 ARG A N 1
ATOM 1292 C CA . ARG A 1 162 ? 1.029 -13.000 -40.516 1.00 49.84 162 ARG A CA 1
ATOM 1293 C C . ARG A 1 162 ? 1.720 -13.107 -41.881 1.00 49.84 162 ARG A C 1
ATOM 1295 O O . ARG A 1 162 ? 1.287 -13.884 -42.727 1.00 49.84 162 ARG A O 1
ATOM 1302 N N . THR A 1 163 ? 2.749 -12.289 -42.091 1.00 54.31 163 THR A N 1
ATOM 1303 C CA . THR A 1 163 ? 3.724 -12.466 -43.182 1.00 54.31 163 THR A CA 1
ATOM 1304 C C . THR A 1 163 ? 4.742 -13.538 -42.815 1.00 54.31 163 THR A C 1
ATOM 1306 O O . THR A 1 163 ? 5.113 -13.605 -41.619 1.00 54.31 163 THR A O 1
#

pLDDT: mean 75.39, std 14.69, range [44.44, 93.31]

Sequence (163 aa):
MASTNNKEALAAMKEAARDATLLTDGLEARLNQINLAEEDDEPLEVEDADGDIVRMEAVRYLGLVGRLMSDKEPNIQSMKFALTKAWGLKKGYQSTELGNNLFAFQFLEMDDCSKVCYGGPWHYENHVMLFMASWWIKKPILAYLHKMEIWIQVNDFQAELRT

Organism: NCBI:txid586398

Foldseek 3Di:
DPDPPPVVVVVVVVVVVVVVVVVVVVVVVVVVVPPPPPPVPPPPPDVPCVVVVVVVVVQLQQKKKKAWQDPDDDPPVQVQVQVCVVLVDDQAWDKDDPDPRMIMIGDPDNVSSVCVQPVDFDHDPNITMFMDRNNPDDPVCVVVSPDDDDDDDDDDPPPPPPD

InterPro domains:
  IPR025558 Domain of unknown function DUF4283 [PF14111] (64-131)

Secondary structure (DSSP, 8-state):
--SSHHHHHHHHHHHHHHHHHHHHHHHHHHHHTS---S---S----TTHHHHHHHHHHHHHTEEEEEE--SS---HHHHHHHHHHHHT-SS-EEEEEEETTEEEEEES-HHHHHHHHHS--EEETTEEEEEEEGGG--TTGGGGTT------------GGG--

Radius of gyration: 27.86 Å; chains: 1; bounding box: 77×29×74 Å